Protein AF-A0A956NW09-F1 (afdb_monomer)

Radius of gyration: 18.23 Å; Cα contacts (8 Å, |Δi|>4): 112; chains: 1; bounding box: 50×25×50 Å

Mean predicted aligned error: 8.62 Å

pLDDT: mean 81.87, std 15.51, range [39.97, 97.25]

Foldseek 3Di:
DDQDDLVLQLVQQQVQQAVDPQADFLVRSCVRRVNNVDDDPVVSVVSVVVSVVVVVVVQFPKDFNDDPPDPTTGIHGPVLRHDDFDDWDQDPVGTDDDDPDDDPPRDDDPDDDDDPDD

Sequence (118 aa):
MSQTPKLQRWIDLVAALLERRYGLTLAELRERVPGYARGRPASVRRTFERDKDELRRLGVPITVLTPDGAADARYGIAADRFYLPYLALATHRGTRRPRRIDRYGYRTLEECAFSTDE

Nearest PDB structures (foldseek):
  7k5x-assembly1_U  TM=5.800E-01  e=7.836E-02  Homo sapiens
  6lab-assembly1_U  TM=5.788E-01  e=7.836E-02  Homo sapiens
  7xvm-assembly1_U  TM=5.775E-01  e=3.249E-01  Gallus gallus
  5nl0-assembly1_Z  TM=5.626E-01  e=3.476E-01  Xenopus laevis
  6tqa-assembly3_C  TM=5.535E-01  e=1.650E+00  Mus musculus

Structure (mmCIF, N/CA/C/O backbone):
data_AF-A0A956NW09-F1
#
_entry.id   AF-A0A956NW09-F1
#
loop_
_atom_site.group_PDB
_atom_site.id
_atom_site.type_symbol
_atom_site.label_atom_id
_atom_site.label_alt_id
_atom_site.label_comp_id
_atom_site.label_asym_id
_atom_site.label_e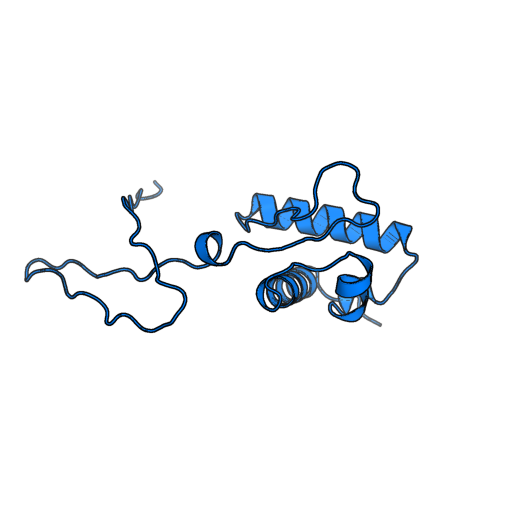ntity_id
_atom_site.label_seq_id
_atom_site.pdbx_PDB_ins_code
_atom_site.Cartn_x
_atom_site.Cartn_y
_atom_site.Cartn_z
_atom_site.occupancy
_atom_site.B_iso_or_equiv
_atom_site.auth_seq_id
_atom_site.auth_comp_id
_atom_site.auth_asym_id
_atom_site.auth_atom_id
_atom_site.pdbx_PDB_model_num
ATOM 1 N N . MET A 1 1 ? 24.261 12.242 2.973 1.00 39.97 1 MET A N 1
ATOM 2 C CA . MET A 1 1 ? 23.004 12.085 2.201 1.00 39.97 1 MET A CA 1
ATOM 3 C C . MET A 1 1 ? 22.268 10.854 2.730 1.00 39.97 1 MET A C 1
ATOM 5 O O . MET A 1 1 ? 22.569 9.753 2.290 1.00 39.97 1 MET A O 1
ATOM 9 N N . SER A 1 2 ? 21.390 11.009 3.727 1.00 54.47 2 SER A N 1
ATOM 10 C CA . SER A 1 2 ? 20.731 9.866 4.389 1.00 54.47 2 SER A CA 1
ATOM 11 C C . SER A 1 2 ? 19.738 9.155 3.470 1.00 54.47 2 SER A C 1
ATOM 13 O O . SER A 1 2 ? 18.980 9.807 2.752 1.00 54.47 2 SER A O 1
ATOM 15 N N . GLN A 1 3 ? 19.734 7.818 3.506 1.00 67.25 3 GLN A N 1
ATOM 16 C CA . GLN A 1 3 ? 18.624 7.022 2.980 1.00 67.25 3 GLN A CA 1
ATOM 17 C C . GLN A 1 3 ? 17.329 7.423 3.695 1.00 67.25 3 GLN A C 1
ATOM 19 O O . GLN A 1 3 ? 17.339 7.645 4.906 1.00 67.25 3 GLN A O 1
ATOM 24 N N . THR A 1 4 ? 16.216 7.480 2.959 1.00 79.31 4 THR A N 1
ATOM 25 C CA . THR A 1 4 ? 14.894 7.640 3.570 1.00 79.31 4 THR A CA 1
ATOM 26 C C . THR A 1 4 ? 14.655 6.480 4.539 1.00 79.31 4 THR A C 1
ATOM 28 O O . THR A 1 4 ? 14.761 5.320 4.115 1.00 79.31 4 THR A O 1
ATOM 31 N N . PRO A 1 5 ? 14.330 6.757 5.815 1.00 90.44 5 PRO A N 1
ATOM 32 C CA . PRO A 1 5 ? 14.017 5.715 6.779 1.00 90.44 5 PRO A CA 1
ATOM 33 C C . PRO A 1 5 ? 12.929 4.782 6.246 1.00 90.44 5 PRO A C 1
ATOM 35 O O . PRO A 1 5 ? 11.983 5.212 5.584 1.00 90.44 5 PRO A O 1
ATOM 38 N N . LYS A 1 6 ? 13.055 3.490 6.550 1.00 92.12 6 LYS A N 1
ATOM 39 C CA . LYS A 1 6 ? 12.116 2.454 6.102 1.00 92.12 6 LYS A CA 1
ATOM 40 C C . LYS A 1 6 ? 10.662 2.780 6.468 1.00 92.12 6 LYS A C 1
ATOM 42 O O . LYS A 1 6 ? 9.787 2.644 5.624 1.00 92.12 6 LYS A O 1
ATOM 47 N N . LEU A 1 7 ? 10.434 3.274 7.686 1.00 94.62 7 LEU A N 1
ATOM 48 C CA . LEU A 1 7 ? 9.108 3.678 8.152 1.00 94.62 7 LEU A CA 1
ATOM 49 C C . LEU A 1 7 ? 8.505 4.799 7.293 1.00 94.62 7 LEU A C 1
ATOM 51 O O . LEU A 1 7 ? 7.350 4.706 6.896 1.00 94.62 7 LEU A O 1
ATOM 55 N N . GLN A 1 8 ? 9.293 5.821 6.950 1.00 95.06 8 GLN A N 1
ATOM 56 C CA . GLN A 1 8 ? 8.822 6.910 6.093 1.00 95.06 8 GLN A CA 1
ATOM 57 C C . GLN A 1 8 ? 8.417 6.380 4.713 1.00 95.06 8 GLN A C 1
ATOM 59 O O . GLN A 1 8 ? 7.342 6.696 4.223 1.00 95.06 8 GLN A O 1
ATOM 64 N N . ARG A 1 9 ? 9.229 5.489 4.129 1.00 95.56 9 ARG A N 1
ATOM 65 C CA . ARG A 1 9 ? 8.906 4.811 2.863 1.00 95.56 9 ARG A CA 1
ATOM 66 C C . ARG A 1 9 ? 7.584 4.053 2.910 1.00 95.56 9 ARG A C 1
ATOM 68 O O . ARG A 1 9 ? 6.832 4.091 1.943 1.00 95.56 9 ARG A O 1
ATOM 75 N N . TRP A 1 10 ? 7.318 3.354 4.007 1.00 96.94 10 TRP A N 1
ATOM 76 C CA . TRP A 1 10 ? 6.063 2.638 4.204 1.00 96.94 10 TRP A CA 1
ATOM 77 C C . TRP A 1 10 ? 4.868 3.583 4.296 1.00 96.94 10 TRP A C 1
ATOM 79 O O . TRP A 1 10 ? 3.865 3.348 3.627 1.00 96.94 10 TRP A O 1
ATOM 89 N N . ILE A 1 11 ? 4.989 4.661 5.074 1.00 95.94 11 ILE A N 1
ATOM 90 C CA . ILE A 1 11 ? 3.941 5.681 5.207 1.00 95.94 11 ILE A CA 1
ATOM 91 C C . ILE A 1 11 ? 3.657 6.331 3.848 1.00 95.94 11 ILE A C 1
ATOM 93 O O . ILE A 1 11 ? 2.502 6.389 3.431 1.00 95.94 11 ILE A O 1
ATOM 97 N N . ASP A 1 12 ? 4.703 6.743 3.130 1.00 96.00 12 ASP A N 1
ATOM 98 C CA . ASP A 1 12 ? 4.590 7.358 1.80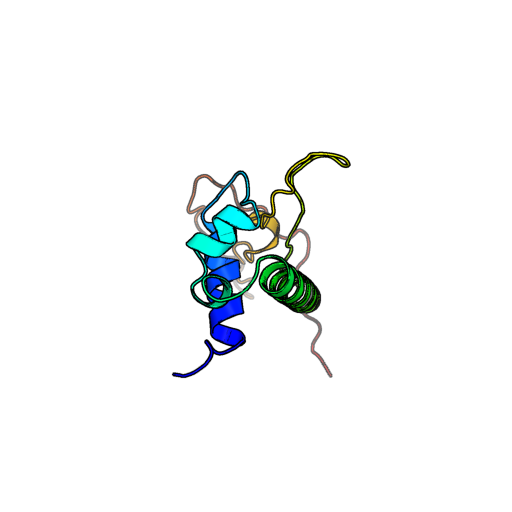5 1.00 96.00 12 ASP A CA 1
ATOM 99 C C . ASP A 1 12 ? 3.926 6.404 0.799 1.00 96.00 12 ASP A C 1
ATOM 101 O O . ASP A 1 12 ? 3.062 6.814 0.024 1.00 96.00 12 ASP A O 1
ATOM 105 N N . LEU A 1 13 ? 4.296 5.116 0.820 1.00 96.44 13 LEU A N 1
ATOM 106 C CA . LEU A 1 13 ? 3.696 4.099 -0.044 1.00 96.44 13 LEU A CA 1
ATOM 107 C C . LEU A 1 13 ? 2.204 3.910 0.258 1.00 96.44 13 LEU A C 1
ATOM 109 O O . LEU A 1 13 ? 1.388 3.908 -0.663 1.00 96.44 13 LEU A O 1
ATOM 113 N N . VAL A 1 14 ? 1.833 3.763 1.531 1.00 95.81 14 VAL A N 1
ATOM 114 C CA . VAL A 1 14 ? 0.430 3.598 1.933 1.00 95.81 14 VAL A CA 1
ATOM 115 C C . VAL A 1 14 ? -0.392 4.829 1.549 1.00 95.81 14 VAL A C 1
ATOM 117 O O . VAL A 1 14 ? -1.460 4.682 0.957 1.00 95.81 14 VAL A O 1
ATOM 120 N N . ALA A 1 15 ? 0.124 6.035 1.802 1.00 94.00 15 ALA A N 1
ATOM 121 C CA . ALA A 1 15 ? -0.530 7.281 1.413 1.00 94.00 15 ALA A CA 1
ATOM 122 C C . ALA A 1 15 ? -0.754 7.358 -0.108 1.00 94.00 15 ALA A C 1
ATOM 124 O O . ALA A 1 15 ? -1.873 7.619 -0.554 1.00 94.00 15 ALA A O 1
ATOM 125 N N . ALA A 1 16 ? 0.274 7.046 -0.905 1.00 95.19 16 ALA A N 1
ATOM 126 C CA . ALA A 1 16 ? 0.180 7.056 -2.363 1.00 95.19 16 ALA A CA 1
ATOM 127 C C . ALA A 1 16 ? -0.862 6.054 -2.895 1.00 95.19 16 ALA A C 1
ATOM 129 O O . ALA A 1 16 ? -1.603 6.367 -3.829 1.00 95.19 16 ALA A O 1
ATOM 130 N N . LEU A 1 17 ? -0.940 4.857 -2.303 1.00 94.88 17 LEU A N 1
ATOM 131 C CA . LEU A 1 17 ? -1.894 3.821 -2.710 1.00 94.88 17 LEU A CA 1
ATOM 132 C C . LEU A 1 17 ? -3.341 4.138 -2.302 1.00 94.88 17 LEU A C 1
ATOM 134 O O . LEU A 1 17 ? -4.261 3.745 -3.017 1.00 94.88 17 LEU A O 1
ATOM 138 N N . LEU A 1 18 ? -3.553 4.846 -1.189 1.00 91.25 18 LEU A N 1
ATOM 139 C CA . LEU A 1 18 ? -4.886 5.253 -0.727 1.00 91.25 18 LEU A CA 1
ATOM 140 C C . LEU A 1 18 ? -5.464 6.432 -1.520 1.00 91.25 18 LEU A C 1
ATOM 142 O O . LEU A 1 18 ? -6.680 6.534 -1.673 1.00 91.25 18 LEU A O 1
ATOM 146 N N . GLU A 1 19 ? -4.617 7.309 -2.065 1.00 87.56 19 GLU A N 1
ATOM 147 C CA . GLU A 1 19 ? -5.061 8.466 -2.854 1.00 87.56 19 GLU A CA 1
ATOM 148 C C . GLU A 1 19 ? -5.759 8.052 -4.170 1.00 87.56 19 GLU A C 1
ATOM 150 O O . GLU A 1 19 ? -6.579 8.795 -4.718 1.00 87.56 19 GLU A O 1
ATOM 155 N N . ARG A 1 20 ? -5.453 6.862 -4.713 1.00 84.56 20 ARG A N 1
ATOM 156 C CA . ARG A 1 20 ? -5.814 6.483 -6.090 1.00 84.56 20 ARG A CA 1
ATOM 157 C C . ARG A 1 20 ? -6.725 5.266 -6.162 1.00 84.56 20 ARG A C 1
ATOM 159 O O . ARG A 1 20 ? -6.307 4.130 -5.981 1.00 84.56 20 ARG A O 1
ATOM 166 N N . ARG A 1 21 ? -7.965 5.507 -6.597 1.00 75.88 21 ARG A N 1
ATOM 167 C CA . ARG A 1 21 ? -9.005 4.474 -6.759 1.00 75.88 21 ARG A CA 1
ATOM 168 C C . ARG A 1 21 ? -8.666 3.354 -7.741 1.00 75.88 21 ARG A C 1
ATOM 170 O O . ARG A 1 21 ? -9.101 2.232 -7.533 1.00 75.88 21 ARG A O 1
ATOM 177 N N . TYR A 1 22 ? -7.928 3.656 -8.807 1.00 85.75 22 TYR A N 1
ATOM 178 C CA . TYR A 1 22 ? -7.582 2.682 -9.853 1.00 85.75 22 TYR A CA 1
ATOM 179 C C . TYR A 1 22 ? -6.214 2.022 -9.629 1.00 85.75 22 TYR A C 1
ATOM 181 O O . TYR A 1 22 ? -5.721 1.302 -10.496 1.00 85.75 22 TYR A O 1
ATOM 189 N N . GLY A 1 23 ? -5.588 2.283 -8.478 1.00 92.38 23 GLY A N 1
ATOM 190 C CA . GLY A 1 23 ? -4.231 1.851 -8.182 1.00 92.38 23 GLY A CA 1
ATOM 191 C C . GLY A 1 23 ? -3.164 2.539 -9.032 1.00 92.38 23 GLY A C 1
ATOM 192 O O . GLY A 1 23 ? -3.447 3.324 -9.942 1.00 92.38 23 GLY A O 1
ATOM 193 N N . LEU A 1 24 ? -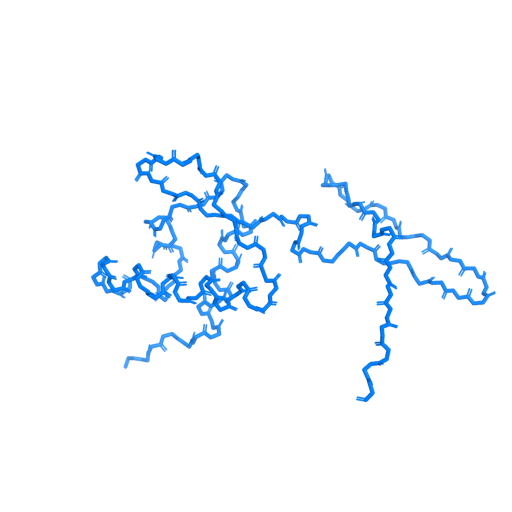1.915 2.229 -8.709 1.00 95.38 24 LEU A N 1
ATOM 194 C CA . LEU A 1 24 ? -0.717 2.817 -9.294 1.00 95.38 24 LEU A CA 1
ATOM 195 C C . LEU A 1 24 ? 0.207 1.728 -9.834 1.00 95.38 24 LEU A C 1
ATOM 197 O O . LEU A 1 24 ? 0.375 0.679 -9.213 1.00 95.38 24 LEU A O 1
ATOM 201 N N . THR A 1 25 ? 0.838 1.984 -10.973 1.00 95.19 25 THR A N 1
ATOM 202 C CA . THR A 1 25 ? 1.949 1.164 -11.469 1.00 95.19 25 THR A CA 1
ATOM 203 C C . THR A 1 25 ? 3.215 1.410 -10.644 1.00 95.19 25 THR A C 1
ATOM 205 O O . THR A 1 25 ? 3.344 2.417 -9.944 1.00 95.19 25 THR A O 1
ATOM 208 N N . LEU A 1 26 ? 4.207 0.521 -10.753 1.00 93.94 26 LEU A N 1
ATOM 209 C CA . LEU A 1 26 ? 5.505 0.736 -10.100 1.00 93.94 26 LEU A CA 1
ATOM 210 C C . LEU A 1 26 ? 6.207 2.013 -10.601 1.00 93.94 26 LEU A C 1
ATOM 212 O O . LEU A 1 26 ? 6.893 2.679 -9.826 1.00 93.94 26 LEU A O 1
ATOM 216 N N . ALA A 1 27 ? 6.032 2.369 -11.877 1.00 93.00 27 ALA A N 1
ATOM 217 C CA . ALA A 1 27 ? 6.586 3.600 -12.440 1.00 93.00 27 ALA A CA 1
ATOM 218 C C . ALA A 1 27 ? 5.943 4.841 -11.800 1.00 93.00 27 ALA A C 1
ATOM 220 O O . ALA A 1 27 ? 6.655 5.725 -11.329 1.00 93.00 27 ALA A O 1
ATOM 221 N N . GLU A 1 28 ? 4.615 4.849 -11.678 1.00 94.44 28 GLU A N 1
ATOM 222 C CA . GLU A 1 28 ? 3.862 5.923 -11.022 1.00 94.44 28 GLU A CA 1
ATOM 223 C C . GLU A 1 28 ? 4.165 6.030 -9.515 1.00 94.44 28 GLU A C 1
ATOM 225 O O . GLU A 1 28 ? 4.181 7.133 -8.961 1.00 94.44 28 GLU A O 1
ATOM 230 N N . LEU A 1 29 ? 4.412 4.901 -8.839 1.00 94.56 29 LEU A N 1
ATOM 231 C CA . LEU A 1 29 ? 4.842 4.872 -7.435 1.00 94.56 29 LEU A CA 1
ATOM 232 C C . LEU A 1 29 ? 6.253 5.433 -7.262 1.00 94.56 29 LEU A C 1
ATOM 234 O O . LEU A 1 29 ? 6.532 6.093 -6.264 1.00 94.56 29 LEU A O 1
ATOM 238 N N . ARG A 1 30 ? 7.141 5.210 -8.235 1.00 93.88 30 ARG A N 1
ATOM 239 C CA . ARG A 1 30 ? 8.509 5.740 -8.212 1.00 93.88 30 ARG A CA 1
ATOM 240 C C . ARG A 1 30 ? 8.544 7.268 -8.213 1.00 93.88 30 ARG A C 1
ATOM 242 O O . ARG A 1 30 ? 9.433 7.852 -7.602 1.00 93.88 30 ARG A O 1
ATOM 249 N N . GLU A 1 31 ? 7.594 7.892 -8.899 1.00 93.25 31 GLU A N 1
ATOM 250 C CA . GLU A 1 31 ? 7.462 9.351 -8.978 1.00 93.25 31 GLU A CA 1
ATOM 251 C C . GLU A 1 31 ? 6.867 9.954 -7.702 1.00 93.25 31 GLU A C 1
ATOM 253 O O . GLU A 1 31 ? 7.213 11.071 -7.330 1.00 93.25 31 GLU A O 1
ATOM 258 N N . ARG A 1 32 ? 5.988 9.212 -7.018 1.00 93.19 32 ARG A N 1
ATOM 259 C CA . ARG A 1 32 ? 5.249 9.699 -5.841 1.00 93.19 32 ARG A CA 1
ATOM 260 C C . ARG A 1 32 ? 5.927 9.407 -4.513 1.00 93.19 32 ARG A C 1
ATOM 262 O O . ARG A 1 32 ? 5.743 10.165 -3.571 1.00 93.19 32 ARG A O 1
ATOM 269 N N . VAL A 1 33 ? 6.685 8.317 -4.425 1.00 94.56 33 VAL A N 1
ATOM 270 C CA . VAL A 1 33 ? 7.338 7.882 -3.187 1.00 94.56 33 VAL A CA 1
ATOM 271 C C . VAL A 1 33 ? 8.811 8.293 -3.239 1.00 94.56 33 VAL A C 1
ATOM 273 O O . VAL A 1 33 ? 9.593 7.667 -3.965 1.00 94.56 33 VAL A O 1
ATOM 276 N N . PRO A 1 34 ? 9.250 9.298 -2.454 1.00 92.44 34 PRO A N 1
ATOM 277 C CA . PRO A 1 34 ? 10.626 9.801 -2.505 1.00 92.44 34 PRO A CA 1
ATOM 278 C C . PRO A 1 34 ? 11.682 8.713 -2.283 1.00 92.44 34 PRO A C 1
ATOM 280 O O . PRO A 1 34 ? 12.757 8.740 -2.885 1.00 92.44 34 PRO A O 1
ATOM 283 N N . GLY A 1 35 ? 11.365 7.708 -1.460 1.00 90.19 35 GLY A N 1
ATOM 284 C CA . GLY A 1 35 ? 12.246 6.570 -1.199 1.00 90.19 35 GLY A CA 1
ATOM 285 C C . GLY A 1 35 ? 12.441 5.603 -2.375 1.00 90.19 35 GLY A C 1
ATOM 286 O O . GLY A 1 35 ? 13.328 4.754 -2.303 1.00 90.19 35 GLY A O 1
ATOM 287 N N . TYR A 1 36 ? 11.663 5.731 -3.453 1.00 93.44 36 TYR A N 1
ATOM 288 C CA . TYR A 1 36 ? 11.804 4.951 -4.689 1.00 93.44 36 TYR A CA 1
ATOM 289 C C . TYR A 1 36 ? 12.414 5.749 -5.842 1.00 93.44 36 TYR A C 1
ATOM 291 O O . TYR A 1 36 ? 12.920 5.149 -6.790 1.00 93.44 36 TYR A O 1
ATOM 299 N N . ALA A 1 37 ? 12.444 7.080 -5.750 1.00 88.00 37 ALA A N 1
ATOM 300 C CA . ALA A 1 37 ? 12.952 7.952 -6.808 1.00 88.00 37 ALA A CA 1
ATOM 301 C C . ALA A 1 37 ? 14.429 7.689 -7.166 1.00 88.00 37 ALA A C 1
ATOM 303 O O . ALA A 1 37 ? 14.860 7.948 -8.289 1.00 88.00 37 ALA A O 1
ATOM 304 N N . ARG A 1 38 ? 15.221 7.165 -6.220 1.00 82.38 38 ARG A N 1
ATOM 305 C CA . ARG A 1 38 ? 16.664 6.942 -6.382 1.00 82.38 38 ARG A CA 1
ATOM 306 C C . ARG A 1 38 ? 16.970 5.460 -6.598 1.00 82.38 38 ARG A C 1
ATOM 308 O O . ARG A 1 38 ? 16.754 4.640 -5.712 1.00 82.38 38 ARG A O 1
ATOM 315 N N . GLY A 1 39 ? 17.546 5.124 -7.752 1.00 82.00 39 GLY A N 1
ATOM 316 C CA . GLY A 1 39 ? 18.092 3.792 -8.029 1.00 82.00 39 GLY A CA 1
ATOM 317 C C . GLY A 1 39 ? 17.729 3.243 -9.406 1.00 82.00 39 GLY A C 1
ATOM 318 O O . GLY A 1 39 ? 16.851 3.750 -10.103 1.00 82.00 39 GLY A O 1
ATOM 319 N N . ARG A 1 40 ? 18.416 2.167 -9.808 1.00 90.12 40 ARG A N 1
ATOM 320 C CA . ARG A 1 40 ? 18.093 1.447 -11.048 1.00 90.12 40 ARG A CA 1
ATOM 321 C C . ARG A 1 40 ? 16.716 0.774 -10.928 1.00 90.12 40 ARG A C 1
ATOM 323 O O . ARG A 1 40 ? 16.414 0.260 -9.846 1.00 90.12 40 ARG A O 1
ATOM 330 N N . PRO A 1 41 ? 15.931 0.665 -12.018 1.00 89.25 41 PRO A N 1
ATOM 331 C CA . PRO A 1 41 ? 14.587 0.075 -11.990 1.00 89.25 41 PRO A CA 1
ATOM 332 C C . PRO A 1 41 ? 14.511 -1.290 -11.290 1.00 89.25 41 PRO A C 1
ATOM 334 O O . PRO A 1 41 ? 13.635 -1.520 -10.462 1.00 89.25 41 PRO A O 1
ATOM 337 N N . ALA A 1 42 ? 15.485 -2.174 -11.535 1.00 90.81 42 ALA A N 1
ATOM 338 C CA . ALA A 1 42 ? 15.540 -3.491 -10.901 1.00 90.81 42 ALA A CA 1
ATOM 339 C C . ALA A 1 42 ? 15.721 -3.431 -9.372 1.00 90.81 42 ALA A C 1
ATOM 341 O O . ALA A 1 42 ? 15.168 -4.258 -8.650 1.00 90.81 42 ALA A O 1
ATOM 342 N N . SER A 1 43 ? 16.484 -2.456 -8.868 1.00 91.50 43 SER A N 1
ATOM 343 C CA . SER A 1 43 ? 16.676 -2.275 -7.427 1.00 91.50 43 SER A CA 1
ATOM 344 C C . SER A 1 43 ? 15.416 -1.724 -6.771 1.00 91.50 43 SER A C 1
ATOM 346 O O . SER A 1 43 ? 15.009 -2.233 -5.732 1.00 91.50 43 SER A O 1
ATOM 348 N N . VAL A 1 44 ? 14.781 -0.730 -7.401 1.00 92.25 44 VAL A N 1
ATOM 349 C CA . VAL A 1 44 ? 13.519 -0.144 -6.926 1.00 92.25 44 VAL A CA 1
ATOM 350 C C . VAL A 1 44 ? 12.432 -1.210 -6.861 1.00 92.25 44 VAL A C 1
ATOM 352 O O . VAL A 1 44 ? 11.784 -1.339 -5.830 1.00 92.25 44 VAL A O 1
ATOM 355 N N . ARG A 1 45 ? 12.307 -2.047 -7.902 1.00 93.50 45 ARG A N 1
ATOM 356 C CA . ARG A 1 45 ? 11.365 -3.173 -7.916 1.00 93.50 45 ARG A CA 1
ATOM 357 C C . ARG A 1 45 ? 11.587 -4.118 -6.739 1.00 93.50 45 ARG A C 1
ATOM 359 O O . ARG A 1 45 ? 10.643 -4.414 -6.025 1.00 93.50 45 ARG A O 1
ATOM 366 N N . ARG A 1 46 ? 12.827 -4.551 -6.483 1.00 94.44 46 ARG A N 1
ATOM 367 C CA . ARG A 1 46 ? 13.125 -5.425 -5.332 1.00 94.44 46 ARG A CA 1
ATOM 368 C C . ARG A 1 46 ? 12.798 -4.770 -3.989 1.00 94.44 46 ARG A C 1
ATOM 370 O O . ARG A 1 46 ? 12.336 -5.450 -3.080 1.00 94.44 46 ARG A O 1
ATOM 377 N N . THR A 1 47 ? 13.071 -3.474 -3.845 1.00 94.50 47 THR A N 1
ATOM 378 C CA . THR A 1 47 ? 12.747 -2.730 -2.621 1.00 94.50 47 THR A CA 1
ATOM 379 C C . THR A 1 47 ? 11.241 -2.611 -2.421 1.00 94.50 47 THR A C 1
ATOM 381 O O . THR A 1 47 ? 10.770 -2.884 -1.323 1.00 94.50 47 THR A O 1
ATOM 384 N N . PHE A 1 48 ? 10.499 -2.274 -3.474 1.00 95.88 48 PHE A N 1
ATOM 385 C CA . PHE A 1 48 ? 9.042 -2.215 -3.452 1.00 95.88 48 PHE A CA 1
ATOM 386 C C . PHE A 1 48 ? 8.417 -3.567 -3.102 1.00 95.88 48 PHE A C 1
ATOM 388 O O . PHE A 1 48 ? 7.580 -3.627 -2.212 1.00 95.88 48 PHE A O 1
ATOM 395 N N . GLU A 1 49 ? 8.848 -4.656 -3.746 1.00 95.81 49 GLU A N 1
ATOM 396 C CA . GLU A 1 49 ? 8.325 -5.998 -3.459 1.00 95.81 49 GLU A CA 1
ATOM 397 C C . GLU A 1 49 ? 8.537 -6.381 -1.988 1.00 95.81 49 GLU A C 1
ATOM 399 O O . GLU A 1 49 ? 7.611 -6.850 -1.331 1.00 95.81 49 GLU A O 1
ATOM 404 N N . ARG A 1 50 ? 9.714 -6.067 -1.431 1.00 96.38 50 ARG A N 1
ATOM 405 C CA . ARG A 1 50 ? 9.988 -6.265 -0.003 1.00 96.38 50 ARG A CA 1
ATOM 406 C C . ARG A 1 50 ? 9.061 -5.435 0.887 1.00 96.38 50 ARG A C 1
ATOM 408 O O . ARG A 1 50 ? 8.499 -5.982 1.828 1.00 96.38 50 ARG A O 1
ATOM 415 N N . ASP A 1 51 ? 8.905 -4.142 0.602 1.00 96.94 51 ASP A N 1
ATOM 416 C CA . ASP A 1 51 ? 8.033 -3.256 1.386 1.00 96.94 51 ASP A CA 1
ATOM 417 C C . ASP A 1 51 ? 6.576 -3.705 1.327 1.00 96.94 51 ASP A C 1
ATOM 419 O O . ASP A 1 51 ? 5.894 -3.722 2.347 1.00 96.94 51 ASP A O 1
ATOM 423 N N . LYS A 1 52 ? 6.111 -4.113 0.143 1.00 96.81 52 LYS A N 1
ATOM 424 C CA . LYS A 1 52 ? 4.775 -4.665 -0.075 1.00 96.81 52 LYS A CA 1
ATOM 425 C C . LYS A 1 52 ? 4.548 -5.899 0.794 1.00 96.81 52 LYS A C 1
ATOM 427 O O . LYS A 1 52 ? 3.521 -5.984 1.462 1.00 96.81 52 LYS A O 1
ATOM 432 N N . ASP A 1 53 ? 5.492 -6.835 0.806 1.00 97.06 53 ASP A N 1
ATOM 433 C CA . ASP A 1 53 ? 5.375 -8.059 1.600 1.00 97.06 53 ASP A CA 1
ATOM 434 C C . ASP A 1 53 ? 5.426 -7.782 3.104 1.00 97.06 53 ASP A C 1
ATOM 436 O O . ASP A 1 53 ? 4.718 -8.419 3.881 1.00 97.06 53 ASP A O 1
ATOM 440 N N . GLU A 1 54 ? 6.236 -6.819 3.536 1.00 97.25 54 GLU A N 1
ATOM 441 C CA . GLU A 1 54 ? 6.291 -6.405 4.936 1.00 97.25 54 GLU A CA 1
ATOM 442 C C . GLU A 1 54 ? 5.003 -5.711 5.383 1.00 97.25 54 GLU A C 1
ATOM 444 O O . GLU A 1 54 ? 4.458 -6.057 6.427 1.00 97.25 54 GLU A O 1
ATOM 449 N N . LEU A 1 55 ? 4.469 -4.795 4.575 1.00 96.94 55 LEU A N 1
ATOM 450 C CA . LEU A 1 55 ? 3.188 -4.142 4.837 1.00 96.94 55 LEU A CA 1
ATOM 451 C C . LEU A 1 55 ? 2.035 -5.150 4.871 1.00 96.94 55 LEU A C 1
ATOM 453 O O . LEU A 1 55 ? 1.171 -5.058 5.740 1.00 96.94 55 LEU A O 1
ATOM 457 N N . ARG A 1 56 ? 2.051 -6.157 3.990 1.00 95.88 56 ARG A N 1
ATOM 458 C CA . ARG A 1 56 ? 1.088 -7.268 4.030 1.00 95.88 56 ARG A CA 1
ATOM 459 C C . ARG A 1 56 ? 1.191 -8.080 5.315 1.00 95.88 56 ARG A C 1
ATOM 461 O O . ARG A 1 56 ? 0.161 -8.400 5.896 1.00 95.88 56 ARG A O 1
ATOM 468 N N . ARG A 1 57 ? 2.407 -8.373 5.791 1.00 95.69 57 ARG A N 1
ATOM 469 C CA . ARG A 1 57 ? 2.614 -9.034 7.094 1.00 95.69 57 ARG A CA 1
ATOM 470 C C . ARG A 1 57 ? 2.091 -8.205 8.268 1.00 95.69 57 ARG A C 1
ATOM 472 O O . ARG A 1 57 ? 1.675 -8.782 9.261 1.00 95.69 57 ARG A O 1
ATOM 479 N N . LEU A 1 58 ? 2.082 -6.880 8.141 1.00 94.31 58 LEU A N 1
ATOM 480 C CA . LEU A 1 58 ? 1.496 -5.956 9.118 1.00 94.31 58 LEU A CA 1
ATOM 481 C C . LEU A 1 58 ? -0.021 -5.758 8.951 1.00 94.31 58 LEU A C 1
ATOM 483 O O . LEU A 1 58 ? -0.604 -4.933 9.646 1.00 94.31 58 LEU A O 1
ATOM 487 N N . GLY A 1 59 ? -0.665 -6.480 8.030 1.00 92.88 59 GLY A N 1
ATOM 488 C CA . GLY A 1 59 ? -2.112 -6.427 7.821 1.00 92.88 59 GLY A CA 1
ATOM 489 C C . GLY A 1 59 ? -2.592 -5.367 6.825 1.00 92.88 59 GLY A C 1
ATOM 490 O O . GLY A 1 59 ? -3.796 -5.219 6.638 1.00 92.88 59 GLY A O 1
ATO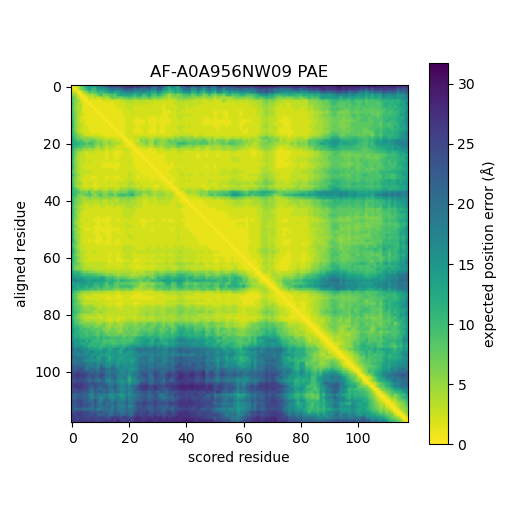M 491 N N . VAL A 1 60 ? -1.699 -4.648 6.136 1.00 94.31 60 VAL A N 1
ATOM 492 C CA . VAL A 1 60 ? -2.104 -3.689 5.095 1.00 94.31 60 VAL A CA 1
ATOM 493 C C . VAL A 1 60 ? -2.541 -4.450 3.830 1.00 94.31 60 VAL A C 1
ATOM 495 O O . VAL A 1 60 ? -1.722 -5.152 3.223 1.00 94.31 60 VAL A O 1
ATOM 498 N N . PRO A 1 61 ? -3.797 -4.304 3.361 1.00 93.50 61 PRO A N 1
ATOM 499 C CA . PRO A 1 61 ? -4.359 -5.124 2.289 1.00 93.50 61 PRO A CA 1
ATOM 500 C C . PRO A 1 61 ? -3.983 -4.584 0.900 1.00 93.50 61 PR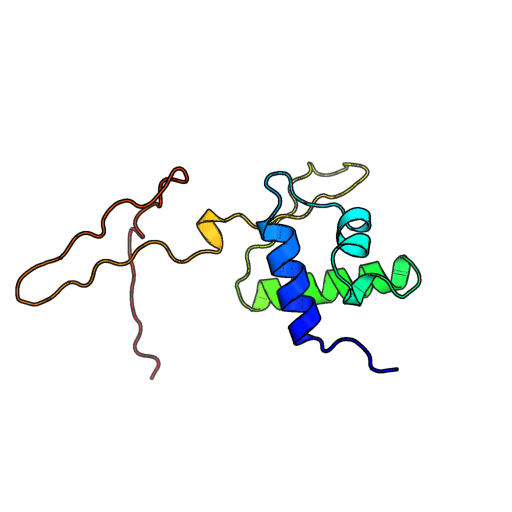O A C 1
ATOM 502 O O . PRO A 1 61 ? -4.830 -4.121 0.132 1.00 93.50 61 PRO A O 1
ATOM 505 N N . ILE A 1 62 ? -2.693 -4.638 0.561 1.00 95.19 62 ILE A N 1
ATOM 506 C CA . ILE A 1 62 ? -2.203 -4.258 -0.771 1.00 95.19 62 ILE A CA 1
ATOM 507 C C . ILE A 1 62 ? -2.565 -5.356 -1.776 1.00 95.19 62 ILE A C 1
ATOM 509 O O . ILE A 1 62 ? -2.121 -6.504 -1.654 1.00 95.19 62 ILE A O 1
ATOM 513 N N . THR A 1 63 ? -3.318 -4.994 -2.810 1.00 92.56 63 THR A N 1
ATOM 514 C CA . THR A 1 63 ? -3.809 -5.891 -3.866 1.00 92.56 63 THR A CA 1
ATOM 515 C C . THR A 1 63 ? -3.261 -5.491 -5.232 1.00 92.56 63 THR A C 1
ATOM 517 O O . THR A 1 63 ? -2.853 -4.347 -5.444 1.00 92.56 63 THR A O 1
ATOM 520 N N . VAL A 1 64 ? -3.217 -6.458 -6.149 1.00 93.88 64 VAL A N 1
ATOM 521 C CA . VAL A 1 64 ? -2.965 -6.210 -7.571 1.00 93.88 64 VAL A CA 1
ATOM 522 C C . VAL A 1 64 ? -4.330 -6.092 -8.243 1.00 93.88 64 VAL A C 1
ATOM 524 O O . VAL A 1 64 ? -5.158 -6.984 -8.094 1.00 93.88 64 VAL A O 1
ATOM 527 N N . LEU A 1 65 ? -4.584 -4.970 -8.913 1.00 91.44 65 LEU A N 1
ATOM 528 C CA . LEU A 1 65 ? -5.888 -4.637 -9.501 1.00 91.44 65 LEU A CA 1
ATOM 529 C C . LEU A 1 65 ? -5.993 -5.005 -10.984 1.00 91.44 65 LEU A C 1
ATOM 531 O O . LEU A 1 65 ? -7.062 -4.910 -11.578 1.00 91.44 65 LEU A O 1
ATOM 535 N N . THR A 1 66 ? -4.876 -5.370 -11.601 1.00 90.81 66 THR A N 1
ATOM 536 C CA . THR A 1 66 ? -4.814 -5.763 -13.009 1.00 90.81 66 THR A CA 1
ATOM 537 C C . THR A 1 66 ? -5.039 -7.261 -13.173 1.00 90.81 66 THR A C 1
ATOM 539 O O . THR A 1 66 ? -4.567 -8.017 -12.323 1.00 90.81 66 THR A O 1
ATOM 542 N N . PRO A 1 67 ? -5.682 -7.697 -14.272 1.00 85.88 67 PRO A N 1
ATOM 543 C CA . PRO A 1 67 ? -5.790 -9.111 -14.613 1.00 85.88 67 PRO A CA 1
ATOM 544 C C . PRO A 1 67 ? -4.420 -9.783 -14.753 1.00 85.88 67 PRO A C 1
ATOM 546 O O . PRO A 1 67 ? -3.435 -9.136 -15.127 1.00 85.88 67 PRO A O 1
ATOM 549 N N . ASP A 1 68 ? -4.381 -11.092 -14.513 1.00 78.88 68 ASP A N 1
ATOM 550 C CA . ASP A 1 68 ? -3.186 -11.902 -14.732 1.00 78.88 68 ASP A CA 1
ATOM 551 C C . ASP A 1 68 ? -2.734 -11.811 -16.200 1.00 78.88 68 ASP A C 1
ATOM 553 O O . ASP A 1 68 ? -3.538 -11.915 -17.126 1.00 78.88 68 ASP A O 1
ATOM 557 N N . GLY A 1 69 ? -1.436 -11.579 -16.420 1.00 71.12 69 GLY A N 1
ATOM 558 C CA . GLY A 1 69 ? -0.853 -11.431 -17.761 1.00 71.12 69 GLY A CA 1
ATOM 559 C C . GLY A 1 69 ? -0.920 -10.022 -18.365 1.00 71.12 69 GLY A C 1
ATOM 560 O O . GLY A 1 69 ? -0.448 -9.826 -19.484 1.00 71.12 69 GLY A O 1
ATOM 561 N N . ALA A 1 70 ? -1.454 -9.025 -17.648 1.00 81.56 70 ALA A N 1
ATOM 562 C CA . ALA A 1 70 ? -1.360 -7.627 -18.069 1.00 81.56 70 ALA A CA 1
ATOM 563 C C . ALA A 1 70 ? 0.103 -7.141 -18.119 1.00 81.56 70 ALA A C 1
ATOM 565 O O . ALA A 1 70 ? 0.921 -7.510 -17.275 1.00 81.56 70 ALA A O 1
ATOM 566 N N . ALA A 1 71 ? 0.417 -6.274 -19.089 1.00 77.19 71 ALA A N 1
ATOM 567 C CA . ALA A 1 71 ? 1.773 -5.755 -19.299 1.00 77.19 71 ALA A CA 1
ATOM 568 C C . ALA A 1 71 ? 2.305 -4.957 -18.094 1.00 77.19 71 ALA A C 1
ATOM 570 O O . ALA A 1 71 ? 3.471 -5.100 -17.732 1.00 77.19 71 ALA A O 1
ATOM 571 N N . ASP A 1 72 ? 1.437 -4.172 -17.447 1.00 85.62 72 ASP A N 1
ATOM 572 C CA . ASP A 1 72 ? 1.778 -3.363 -16.279 1.00 85.62 72 ASP A CA 1
ATOM 573 C C . ASP A 1 72 ? 0.847 -3.671 -15.111 1.00 85.62 72 ASP A C 1
ATOM 575 O O . ASP A 1 72 ? -0.353 -3.403 -15.173 1.00 85.62 72 ASP A O 1
ATOM 579 N N . ALA A 1 73 ? 1.411 -4.184 -14.016 1.00 92.06 73 ALA A N 1
ATOM 580 C CA . ALA A 1 73 ? 0.667 -4.416 -12.786 1.00 92.06 73 ALA A CA 1
ATOM 581 C C . ALA A 1 73 ? 0.302 -3.093 -12.094 1.00 92.06 73 ALA A C 1
ATOM 583 O O . ALA A 1 73 ? 1.167 -2.233 -11.889 1.00 92.06 73 ALA A O 1
ATOM 584 N N . ARG A 1 74 ? -0.962 -2.952 -11.675 1.00 94.94 74 ARG A N 1
ATOM 585 C CA . ARG A 1 74 ? -1.417 -1.840 -10.822 1.00 94.94 74 ARG A CA 1
ATOM 586 C C . ARG A 1 74 ? -1.649 -2.320 -9.401 1.00 94.94 74 ARG A C 1
ATOM 588 O O . ARG A 1 74 ? -2.320 -3.324 -9.184 1.00 94.94 74 ARG A O 1
ATOM 595 N N . TYR A 1 75 ? -1.131 -1.570 -8.442 1.00 95.25 75 TY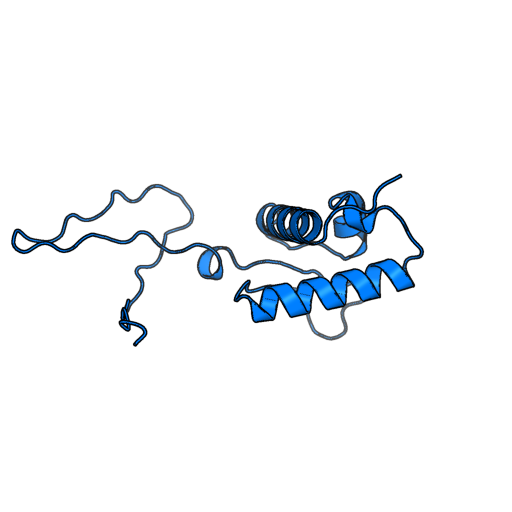R A N 1
ATOM 596 C CA . TYR A 1 75 ? -1.233 -1.852 -7.017 1.00 95.25 75 TYR A CA 1
ATOM 597 C C . TYR A 1 75 ? -2.200 -0.878 -6.358 1.00 95.25 75 TYR A C 1
ATOM 599 O O . TYR A 1 75 ? -2.172 0.315 -6.655 1.00 95.25 75 TYR A O 1
ATOM 607 N N . GLY A 1 76 ? -3.031 -1.363 -5.443 1.00 94.88 76 GLY A N 1
ATOM 608 C CA . GLY A 1 76 ? -3.974 -0.527 -4.708 1.00 94.88 76 GLY A CA 1
ATOM 609 C C . GLY A 1 76 ? -4.278 -1.073 -3.322 1.00 94.88 76 GLY A C 1
ATOM 610 O O . GLY A 1 76 ? -4.016 -2.240 -3.022 1.00 94.88 76 GLY A O 1
ATOM 611 N N . ILE A 1 77 ? -4.841 -0.214 -2.479 1.00 93.31 77 ILE A N 1
ATOM 612 C CA . ILE A 1 77 ? -5.371 -0.590 -1.171 1.00 93.31 77 ILE A CA 1
ATOM 613 C C . ILE A 1 77 ? -6.888 -0.438 -1.229 1.00 93.31 77 ILE A C 1
ATOM 615 O O . ILE A 1 77 ? -7.405 0.637 -1.536 1.00 93.31 77 ILE A O 1
ATOM 619 N N . ALA A 1 78 ? -7.603 -1.520 -0.928 1.00 85.19 78 ALA A N 1
ATOM 620 C CA . ALA A 1 78 ? -9.047 -1.465 -0.767 1.00 85.19 78 ALA A CA 1
ATOM 621 C C . ALA A 1 78 ? -9.355 -0.698 0.527 1.00 85.19 78 ALA A C 1
ATOM 623 O O . ALA A 1 78 ? -9.104 -1.197 1.624 1.00 85.19 78 ALA A O 1
ATOM 624 N N . ALA A 1 79 ? -9.834 0.544 0.402 1.00 80.50 79 ALA A N 1
ATOM 625 C CA . ALA A 1 79 ? -10.042 1.438 1.542 1.00 80.50 79 ALA A CA 1
ATOM 626 C C . ALA A 1 79 ? -10.995 0.839 2.591 1.00 80.50 79 ALA A C 1
ATOM 628 O O . ALA A 1 79 ? -10.775 1.011 3.787 1.00 80.50 79 ALA A O 1
ATOM 629 N N . ASP A 1 80 ? -11.998 0.077 2.147 1.00 76.94 80 ASP A N 1
ATOM 630 C CA . ASP A 1 80 ? -12.948 -0.636 3.006 1.00 76.94 80 ASP A CA 1
ATOM 631 C C . ASP A 1 80 ? -12.326 -1.805 3.785 1.00 76.94 80 ASP A C 1
ATOM 633 O O . ASP A 1 80 ? -12.931 -2.284 4.738 1.00 76.94 80 ASP A O 1
ATOM 637 N N . ARG A 1 81 ? -11.126 -2.253 3.404 1.00 82.56 81 ARG A N 1
ATOM 638 C CA . ARG A 1 81 ? -10.340 -3.251 4.141 1.00 82.56 81 ARG A CA 1
ATOM 639 C C . ARG A 1 81 ? -9.160 -2.664 4.906 1.00 82.56 81 ARG A C 1
ATOM 641 O O . ARG A 1 81 ? -8.531 -3.383 5.673 1.00 82.56 81 ARG A O 1
ATOM 648 N N . PHE A 1 82 ? -8.821 -1.400 4.666 1.00 86.50 82 PHE A N 1
ATOM 649 C CA . PHE A 1 82 ? -7.708 -0.724 5.330 1.00 86.50 82 PHE A CA 1
ATOM 650 C C . PHE A 1 82 ? -8.165 0.103 6.527 1.00 86.50 82 PHE A C 1
ATOM 652 O O . PHE A 1 82 ? -7.542 0.051 7.584 1.00 86.50 82 PHE A O 1
ATOM 659 N N . TYR A 1 83 ? -9.236 0.879 6.367 1.00 82.19 83 TYR A N 1
ATOM 660 C CA . TYR A 1 83 ? -9.758 1.686 7.459 1.00 82.19 83 TYR A CA 1
ATOM 661 C C . TYR A 1 83 ? -10.615 0.840 8.389 1.00 82.19 83 TYR A C 1
ATOM 663 O O . TYR A 1 83 ? -11.459 0.061 7.946 1.00 82.19 83 TYR A O 1
ATOM 671 N N . LEU A 1 84 ? -10.440 1.059 9.691 1.00 79.44 84 LEU A N 1
ATOM 672 C CA . LEU A 1 84 ? -11.374 0.549 10.678 1.00 79.44 84 LEU A CA 1
ATOM 673 C C . LEU A 1 84 ? -12.727 1.251 10.471 1.00 79.44 84 LEU A C 1
ATOM 675 O O . LEU A 1 84 ? -12.771 2.485 10.417 1.00 79.44 84 LEU A O 1
ATOM 679 N N . PRO A 1 85 ? -13.832 0.507 10.346 1.00 73.94 85 PRO A N 1
ATOM 680 C CA . PRO A 1 85 ? -15.146 1.117 10.243 1.00 73.94 85 PRO A CA 1
ATOM 681 C C . PRO A 1 85 ? -15.530 1.803 11.555 1.00 73.94 85 PRO A C 1
ATOM 683 O O . PRO A 1 85 ? -14.945 1.570 12.614 1.00 73.94 85 PRO A O 1
ATOM 686 N N . TYR A 1 86 ? -16.551 2.657 11.491 1.00 71.81 86 TYR A N 1
ATOM 687 C CA . TYR A 1 86 ? -17.036 3.355 12.675 1.00 71.81 86 TYR A CA 1
ATOM 688 C C . TYR A 1 86 ? -17.520 2.371 13.738 1.00 71.81 86 TYR A C 1
ATOM 690 O O . TYR A 1 86 ? -18.486 1.633 13.535 1.00 71.81 86 TYR A O 1
ATOM 698 N N . LEU A 1 87 ? -16.879 2.434 14.899 1.00 73.12 87 LEU A N 1
ATOM 699 C CA . LEU A 1 87 ? -17.289 1.699 16.082 1.00 73.12 87 LEU A CA 1
ATOM 700 C C . LEU A 1 87 ? -18.313 2.516 16.878 1.00 73.12 87 LEU A C 1
ATOM 702 O O . LEU A 1 87 ? -18.179 3.731 17.045 1.00 73.12 87 LEU A O 1
ATOM 706 N N . ALA A 1 88 ? -19.344 1.838 17.379 1.00 73.31 88 ALA A N 1
ATOM 707 C CA . ALA A 1 88 ? -20.272 2.388 18.358 1.00 73.31 88 ALA A CA 1
ATOM 708 C C . ALA A 1 88 ? -19.899 1.843 19.738 1.00 73.31 88 ALA A C 1
ATOM 710 O O . ALA A 1 88 ? -19.795 0.631 19.911 1.00 73.31 88 ALA A O 1
ATOM 711 N N . LEU A 1 89 ? -19.736 2.720 20.729 1.00 74.50 89 LEU A N 1
ATOM 712 C CA . LEU A 1 89 ? -19.536 2.273 22.104 1.00 74.50 89 LEU A CA 1
ATOM 713 C C . LEU A 1 89 ? -20.882 1.843 22.697 1.00 74.50 89 LEU A C 1
ATOM 715 O O . LEU A 1 89 ? -21.824 2.639 22.791 1.00 74.50 89 LEU A O 1
ATOM 719 N N . ALA A 1 90 ? -20.963 0.570 23.078 1.00 78.00 90 ALA A N 1
ATOM 720 C CA . ALA A 1 90 ? -22.054 0.030 23.871 1.00 78.00 90 ALA A CA 1
ATOM 721 C C . ALA A 1 90 ? -21.763 0.276 25.353 1.00 78.00 90 ALA A C 1
ATOM 723 O O . ALA A 1 90 ? -20.686 -0.042 25.847 1.00 78.00 90 ALA A O 1
ATOM 724 N N . THR A 1 91 ? -22.722 0.854 26.068 1.00 80.12 91 THR A N 1
ATOM 725 C CA . THR A 1 91 ? -22.642 1.053 27.520 1.00 80.12 91 THR A CA 1
ATOM 726 C C . THR A 1 91 ? -23.813 0.346 28.194 1.00 80.12 91 THR A C 1
ATOM 728 O O . THR A 1 91 ? -24.796 0.013 27.533 1.00 80.12 91 THR A O 1
ATOM 731 N N . HIS A 1 92 ? -23.774 0.197 29.522 1.00 80.88 92 HIS A N 1
ATOM 732 C CA . HIS A 1 92 ? -24.925 -0.299 30.296 1.00 80.88 92 HIS A CA 1
ATOM 733 C C . HIS A 1 92 ? -26.208 0.531 30.086 1.00 80.88 92 HIS A C 1
ATOM 735 O O . HIS A 1 92 ? -27.303 0.050 30.348 1.00 80.88 92 HIS A O 1
ATOM 741 N N . ARG A 1 93 ? -26.087 1.776 29.601 1.00 77.94 93 ARG A N 1
ATOM 742 C CA . ARG A 1 93 ? -27.216 2.674 29.302 1.00 77.94 93 ARG A CA 1
ATOM 743 C C . ARG A 1 93 ? -27.711 2.567 27.858 1.00 77.94 93 ARG A C 1
ATOM 745 O O . ARG A 1 93 ? -28.581 3.335 27.461 1.00 77.94 93 ARG A O 1
ATOM 752 N N . GLY A 1 94 ? -27.146 1.656 27.067 1.00 79.94 94 GLY A N 1
ATOM 753 C CA . GLY A 1 94 ? -27.452 1.470 25.651 1.00 79.94 94 GLY A CA 1
ATOM 754 C C . GLY A 1 94 ? -26.295 1.832 24.716 1.00 79.94 94 GLY A C 1
ATOM 755 O O . GLY A 1 94 ? -25.182 2.161 25.142 1.00 79.94 94 GLY A O 1
ATOM 756 N N . THR A 1 95 ? -26.567 1.747 23.413 1.00 72.88 95 THR A N 1
ATOM 757 C CA . THR A 1 95 ? -25.617 2.004 22.322 1.00 72.88 95 THR A CA 1
ATOM 758 C C . THR A 1 95 ? -25.880 3.366 21.682 1.00 72.88 95 THR A C 1
ATOM 760 O O . THR A 1 95 ? -27.009 3.693 21.314 1.00 72.88 95 THR A O 1
ATOM 763 N N . ARG A 1 96 ? -24.834 4.180 21.496 1.00 71.62 96 ARG A N 1
ATOM 764 C CA . ARG A 1 96 ? -24.937 5.425 20.717 1.00 71.62 96 ARG A CA 1
ATOM 765 C C . ARG A 1 96 ? -24.470 5.164 19.288 1.00 71.62 96 ARG A C 1
ATOM 767 O O . ARG A 1 96 ? -23.278 4.985 19.058 1.00 71.62 96 ARG A O 1
ATOM 774 N N . ARG A 1 97 ? -25.394 5.155 18.319 1.00 66.06 97 ARG A N 1
ATOM 775 C CA . ARG A 1 97 ? -25.026 5.003 16.901 1.00 66.06 97 ARG A CA 1
ATOM 776 C C . ARG A 1 97 ? -24.224 6.224 16.419 1.00 66.06 97 ARG A C 1
ATOM 778 O O . ARG A 1 97 ? -24.661 7.355 16.653 1.00 66.06 97 ARG A O 1
ATOM 785 N N . PRO A 1 98 ? -23.083 6.030 15.736 1.00 65.44 98 PRO A N 1
ATOM 786 C CA . PRO A 1 98 ? -22.363 7.126 15.106 1.00 65.44 98 PRO A CA 1
ATOM 787 C C . PRO A 1 98 ? -23.211 7.736 13.981 1.00 65.44 98 PRO A C 1
ATOM 789 O O . PRO A 1 98 ? -23.990 7.047 13.318 1.00 65.44 98 PRO A O 1
ATOM 792 N N . ARG A 1 99 ? -23.064 9.046 13.748 1.00 64.00 99 ARG A N 1
ATOM 793 C CA . ARG A 1 99 ? -23.612 9.680 12.539 1.00 64.00 99 ARG A CA 1
ATOM 794 C C . ARG A 1 99 ? -22.900 9.073 11.321 1.00 64.00 99 ARG A C 1
ATOM 796 O O . ARG A 1 99 ? -21.686 8.914 11.358 1.00 64.00 99 ARG A O 1
ATOM 803 N N . ARG A 1 100 ? -23.623 8.737 10.246 1.00 60.75 100 ARG A N 1
ATOM 804 C CA . ARG A 1 100 ? -22.997 8.374 8.956 1.00 60.75 100 ARG A CA 1
ATOM 805 C C . ARG A 1 100 ? -22.300 9.618 8.402 1.00 60.75 100 ARG A C 1
ATOM 807 O O . ARG A 1 100 ? -22.983 10.612 8.180 1.00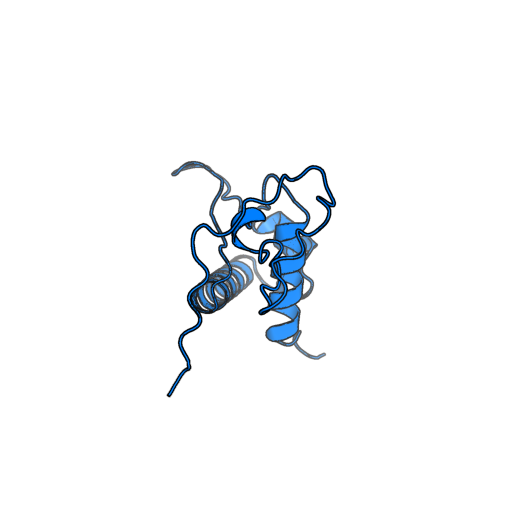 60.75 100 ARG A O 1
ATOM 814 N N . ILE A 1 101 ? -20.979 9.573 8.212 1.00 56.31 101 ILE A N 1
ATOM 815 C CA . ILE A 1 101 ? -20.196 10.769 7.852 1.00 56.31 101 ILE A CA 1
ATOM 816 C C . ILE A 1 101 ? -19.863 10.893 6.352 1.00 56.31 101 ILE A C 1
ATOM 818 O O . ILE A 1 101 ? -19.581 12.010 5.937 1.00 56.31 101 ILE A O 1
ATOM 822 N N . ASP A 1 102 ? -19.989 9.880 5.475 1.00 55.69 102 ASP A N 1
ATOM 823 C CA . ASP A 1 102 ? -19.681 10.124 4.046 1.00 55.69 102 ASP A CA 1
ATOM 824 C C . ASP A 1 102 ? -20.262 9.159 2.978 1.00 55.69 102 ASP A C 1
ATOM 826 O O . ASP A 1 102 ? -21.059 8.254 3.246 1.00 55.69 102 ASP A O 1
ATOM 830 N N . ARG A 1 103 ? -19.825 9.429 1.730 1.00 53.88 103 ARG A N 1
ATOM 831 C CA . ARG A 1 103 ? -20.149 8.790 0.441 1.00 53.88 103 ARG A CA 1
ATOM 832 C C . ARG A 1 103 ? -19.668 7.346 0.275 1.00 53.88 103 ARG A C 1
ATOM 834 O O . ARG A 1 103 ? -20.090 6.713 -0.687 1.00 53.88 103 ARG A O 1
ATOM 841 N N . TYR A 1 104 ? -18.746 6.860 1.107 1.00 54.75 104 TYR A N 1
ATOM 842 C CA . TYR A 1 104 ? -18.137 5.535 0.929 1.00 54.75 104 TYR A CA 1
ATOM 843 C C . TYR A 1 104 ? -18.907 4.431 1.642 1.00 54.75 104 TYR A C 1
ATOM 845 O O . TYR A 1 104 ? -18.596 3.264 1.437 1.00 54.75 104 TYR A O 1
ATOM 853 N N . GLY A 1 105 ? -19.944 4.795 2.407 1.00 51.97 105 GLY A N 1
ATOM 854 C CA . GLY A 1 105 ? -20.883 3.840 2.981 1.00 51.97 105 GLY A CA 1
ATOM 855 C C . GLY A 1 105 ? -20.161 2.811 3.840 1.00 51.97 105 GLY A C 1
ATOM 856 O O . GLY A 1 105 ? -20.032 1.657 3.452 1.00 51.97 105 GLY A O 1
ATOM 857 N N . TYR A 1 106 ? -19.671 3.231 5.003 1.00 55.41 106 TYR A N 1
ATOM 858 C CA . TYR A 1 106 ? -18.994 2.320 5.919 1.00 55.41 106 TYR A CA 1
ATOM 859 C C . TYR A 1 106 ? -19.919 1.173 6.329 1.00 55.41 106 TYR A C 1
ATOM 861 O O . TYR A 1 106 ? -20.994 1.398 6.891 1.00 55.41 106 TYR A O 1
ATOM 869 N N . ARG A 1 107 ? -19.487 -0.054 6.028 1.00 52.06 107 ARG A N 1
ATOM 870 C CA . ARG A 1 107 ? -20.101 -1.278 6.536 1.00 52.06 107 ARG A CA 1
ATOM 871 C C . ARG A 1 107 ? -19.788 -1.399 8.027 1.00 52.06 107 ARG A C 1
ATOM 873 O O . ARG A 1 107 ? -18.673 -1.120 8.458 1.00 52.06 107 ARG A O 1
ATOM 880 N N . THR A 1 108 ? -20.786 -1.785 8.809 1.00 49.84 108 THR A N 1
ATOM 881 C CA . THR A 1 108 ? -20.606 -2.297 10.170 1.00 49.84 108 THR A CA 1
ATOM 882 C C . THR A 1 108 ? -19.711 -3.534 10.128 1.00 49.84 108 THR A C 1
ATOM 884 O O . THR A 1 108 ? -19.895 -4.371 9.246 1.00 49.84 108 THR A O 1
ATOM 887 N N . LEU A 1 109 ? -18.771 -3.668 11.070 1.00 53.62 109 LEU A N 1
ATOM 888 C CA . LEU A 1 109 ? -18.209 -4.989 11.377 1.00 53.62 109 LEU A CA 1
ATOM 889 C C . LEU A 1 109 ? -19.371 -5.862 11.845 1.00 53.62 109 LEU A C 1
ATOM 891 O O . LEU A 1 109 ? -20.130 -5.430 12.713 1.00 53.62 109 LEU A O 1
ATOM 895 N N . GLU A 1 110 ? -19.534 -7.043 11.252 1.00 48.78 110 GLU A N 1
ATOM 896 C CA . GLU A 1 110 ? -20.526 -8.014 11.730 1.00 48.78 110 GLU A CA 1
ATOM 897 C C . GLU A 1 110 ? -20.169 -8.485 13.144 1.00 48.78 110 GLU A C 1
ATOM 899 O O . GLU A 1 110 ? -21.051 -8.643 13.984 1.00 48.78 110 GLU A O 1
ATOM 904 N N . GLU A 1 111 ? -18.871 -8.591 13.435 1.00 53.06 111 GLU A N 1
ATOM 905 C CA . GLU A 1 111 ? -18.346 -8.981 14.734 1.00 53.06 111 GLU A CA 1
ATOM 906 C C . GLU A 1 111 ? -17.036 -8.237 15.022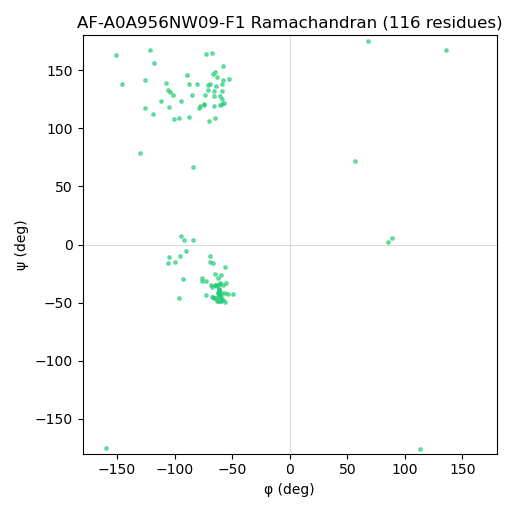 1.00 53.06 111 GLU A C 1
ATOM 908 O O . GLU A 1 111 ? -16.191 -8.058 14.144 1.00 53.06 111 GLU A O 1
ATOM 913 N N . CYS A 1 112 ? -16.880 -7.767 16.258 1.00 56.22 112 CYS A N 1
ATOM 914 C CA . CYS A 1 112 ? -15.664 -7.127 16.748 1.00 56.22 112 CYS A CA 1
ATOM 915 C C . CYS A 1 112 ? -15.306 -7.804 18.075 1.00 56.22 112 CYS A C 1
ATOM 917 O O . CYS A 1 112 ? -15.653 -7.312 19.149 1.00 56.22 112 CYS A O 1
ATOM 919 N N . ALA A 1 113 ? -14.704 -8.991 17.990 1.00 56.94 113 ALA A N 1
ATOM 920 C CA . ALA A 1 113 ? -14.251 -9.734 19.155 1.00 56.94 113 ALA A CA 1
ATOM 921 C C . ALA A 1 113 ? -12.921 -9.145 19.639 1.00 56.94 113 ALA A C 1
ATOM 923 O O . ALA A 1 113 ? -11.927 -9.150 18.916 1.00 56.94 113 ALA A O 1
ATOM 924 N N . PHE A 1 114 ? -12.912 -8.614 20.859 1.00 57.84 114 PHE A N 1
ATOM 925 C CA . PHE A 1 114 ? -11.678 -8.266 21.549 1.00 57.84 114 PHE A CA 1
ATOM 926 C C . PHE A 1 114 ? -11.219 -9.512 22.300 1.00 57.84 114 PHE A C 1
ATOM 928 O O . PHE A 1 114 ? -11.865 -9.906 23.272 1.00 57.84 114 PHE A O 1
ATOM 935 N N . SER A 1 115 ? -10.134 -10.147 21.859 1.00 58.78 115 SER A N 1
ATOM 936 C CA . SER A 1 115 ? -9.384 -11.009 22.766 1.00 58.78 115 SER A CA 1
ATOM 937 C C . SER A 1 115 ? -8.624 -10.101 23.723 1.00 58.7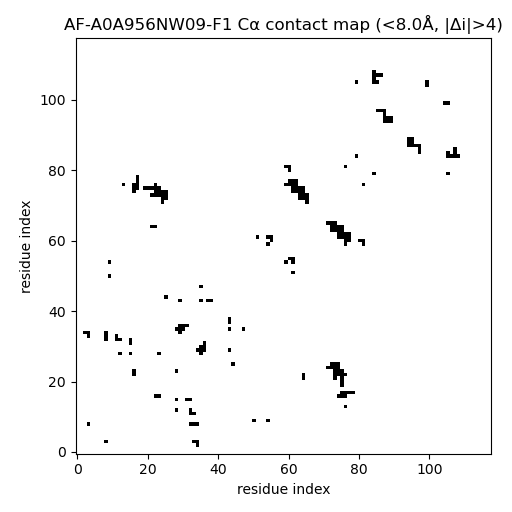8 115 SER A C 1
ATOM 939 O O . SER A 1 115 ? -7.944 -9.165 23.303 1.00 58.78 115 SER A O 1
ATOM 941 N N . THR A 1 116 ? -8.753 -10.342 25.022 1.00 54.78 116 THR A N 1
ATOM 942 C CA . THR A 1 116 ? -7.679 -9.960 25.933 1.00 54.78 116 THR A CA 1
ATOM 943 C C . THR A 1 116 ? -6.492 -10.825 25.553 1.00 54.78 116 THR A C 1
ATOM 945 O O . THR A 1 116 ? -6.553 -12.039 25.739 1.00 54.78 116 THR A O 1
ATOM 948 N N . ASP A 1 117 ? -5.473 -10.217 24.949 1.00 57.47 117 ASP A N 1
ATOM 949 C CA . ASP A 1 117 ? -4.162 -10.851 24.879 1.00 57.47 117 ASP A CA 1
ATOM 950 C C . ASP A 1 117 ? -3.739 -11.141 26.332 1.00 57.47 117 ASP A C 1
ATOM 952 O O . ASP A 1 117 ? -3.768 -10.234 27.171 1.00 57.47 117 ASP A O 1
ATOM 956 N N . GLU A 1 118 ? -3.480 -12.418 26.630 1.00 43.94 118 GLU A N 1
ATOM 957 C CA . GLU A 1 118 ? -2.901 -12.887 27.902 1.00 43.94 118 GLU A CA 1
ATOM 958 C C . GLU A 1 118 ? -1.502 -12.303 28.136 1.00 43.94 118 GLU A C 1
ATOM 960 O O . GLU A 1 118 ? -0.703 -12.247 27.170 1.00 43.94 118 GLU A O 1
#

Solvent-accessible surface area (backbone atoms only — not comparable to full-atom values): 7528 Å² total; per-residue (Å²): 135,83,76,70,53,69,67,58,42,50,53,42,48,53,52,59,24,62,75,34,94,82,34,41,35,70,69,59,44,26,76,71,21,76,68,40,59,69,72,57,71,73,56,35,50,56,52,50,54,52,51,52,54,51,40,42,75,72,63,45,54,74,42,74,76,48,64,91,88,54,94,67,62,20,37,25,45,54,59,87,69,61,52,81,54,84,77,58,66,73,48,102,91,48,70,55,80,70,80,89,84,67,94,80,62,78,60,72,73,94,70,85,85,78,74,80,81,127

Secondary structure (DSSP, 8-state):
-PPPPHHHHHHHHHHHHHH-TT-EEHHHHHHH-TTTSSS-HHHHHHHHHHHHHHHHHTT--EEE-SPTT-SS-EEEE-HHHHSPPPPPPEETTEE-PPPP--TT-PPPPS--------